Protein AF-A0A9D7N7Y1-F1 (afdb_monomer_lite)

Structure (mmCIF, N/CA/C/O backbone):
data_AF-A0A9D7N7Y1-F1
#
_entry.id   AF-A0A9D7N7Y1-F1
#
loop_
_atom_site.group_PDB
_atom_site.id
_atom_site.type_symbol
_atom_site.label_atom_id
_atom_site.label_alt_id
_atom_site.label_comp_id
_atom_site.label_asym_id
_atom_site.label_entity_id
_atom_site.label_seq_id
_atom_site.pdbx_PDB_ins_code
_atom_site.Cartn_x
_atom_site.Cartn_y
_atom_site.Cartn_z
_atom_site.occupancy
_atom_site.B_iso_or_equiv
_atom_site.auth_seq_id
_atom_site.auth_comp_id
_atom_site.auth_asym_id
_atom_site.auth_atom_id
_atom_site.pdbx_PDB_model_num
ATOM 1 N N . MET A 1 1 ? 57.342 29.552 -38.808 1.00 38.81 1 MET A N 1
ATOM 2 C CA . MET A 1 1 ? 56.590 30.767 -38.432 1.00 38.81 1 MET A CA 1
ATOM 3 C C . MET A 1 1 ? 55.327 30.302 -37.739 1.00 38.81 1 MET A C 1
ATOM 5 O O . MET A 1 1 ? 54.529 29.614 -38.354 1.00 38.81 1 MET A O 1
ATOM 9 N N . THR A 1 2 ? 55.265 30.544 -36.435 1.00 41.78 2 THR A N 1
ATOM 10 C CA . THR A 1 2 ? 54.293 29.976 -35.498 1.00 41.78 2 THR A CA 1
ATOM 11 C C . THR A 1 2 ? 53.025 30.815 -35.479 1.00 41.78 2 THR A C 1
ATOM 13 O O . THR A 1 2 ? 53.094 32.031 -35.316 1.00 41.78 2 THR A O 1
ATOM 16 N N . THR A 1 3 ? 51.873 30.170 -35.595 1.00 47.72 3 THR A N 1
ATOM 17 C CA . THR A 1 3 ? 50.590 30.744 -35.190 1.00 47.72 3 THR A CA 1
ATOM 18 C C . THR A 1 3 ? 49.773 29.612 -34.598 1.00 47.72 3 THR A C 1
ATOM 20 O O . THR A 1 3 ? 49.546 28.612 -35.268 1.00 47.72 3 THR A O 1
ATOM 23 N N . ASP A 1 4 ? 49.411 29.725 -33.328 1.00 40.72 4 ASP A N 1
ATOM 24 C CA . ASP A 1 4 ? 48.008 29.861 -32.932 1.00 40.72 4 ASP A CA 1
ATOM 25 C C . ASP A 1 4 ? 47.876 29.678 -31.416 1.00 40.72 4 ASP A C 1
ATOM 27 O O . ASP A 1 4 ? 48.417 28.753 -30.809 1.00 40.72 4 ASP A O 1
ATOM 31 N N . HIS A 1 5 ? 47.179 30.628 -30.814 1.00 54.94 5 HIS A N 1
ATOM 32 C CA . HIS A 1 5 ? 46.977 30.786 -29.386 1.00 54.94 5 HIS A CA 1
ATOM 33 C C . HIS A 1 5 ? 45.757 29.940 -28.992 1.00 54.94 5 HIS A C 1
ATOM 35 O O . HIS A 1 5 ? 44.628 30.347 -29.257 1.00 54.94 5 HIS A O 1
ATOM 41 N N . ARG A 1 6 ? 45.942 28.780 -28.346 1.00 54.28 6 ARG A N 1
ATOM 42 C CA . ARG A 1 6 ? 44.821 28.034 -27.739 1.00 54.28 6 ARG A CA 1
ATOM 43 C C . ARG A 1 6 ? 44.838 28.166 -26.215 1.00 54.28 6 ARG A C 1
ATOM 45 O O . ARG A 1 6 ? 45.870 27.884 -25.607 1.00 54.28 6 ARG A O 1
ATOM 52 N N . PRO A 1 7 ? 43.734 28.627 -25.597 1.00 54.91 7 PRO A N 1
ATOM 53 C CA . PRO A 1 7 ? 43.652 28.812 -24.151 1.00 54.91 7 PRO A CA 1
ATOM 54 C C . PRO A 1 7 ? 43.686 27.462 -23.409 1.00 54.91 7 PRO A C 1
ATOM 56 O O . PRO A 1 7 ? 43.343 26.435 -24.002 1.00 54.91 7 PRO A O 1
ATOM 59 N N . PRO A 1 8 ? 44.088 27.435 -22.121 1.00 48.56 8 PRO A N 1
ATOM 60 C CA . PRO A 1 8 ? 44.131 26.204 -21.341 1.00 48.56 8 PRO A CA 1
ATOM 61 C C . PRO A 1 8 ? 42.711 25.663 -21.153 1.00 48.56 8 PRO A C 1
ATOM 63 O O . PRO A 1 8 ? 41.788 26.425 -20.865 1.00 48.56 8 PRO A O 1
ATOM 66 N N . GLY A 1 9 ? 42.552 24.349 -21.329 1.00 47.72 9 GLY A N 1
ATOM 67 C CA . GLY A 1 9 ? 41.291 23.620 -21.194 1.00 47.72 9 GLY A CA 1
ATOM 68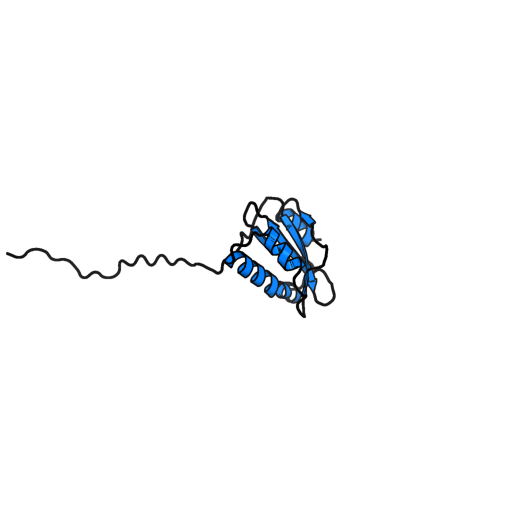 C C . GLY A 1 9 ? 40.788 23.577 -19.754 1.00 47.72 9 GLY A C 1
ATOM 69 O O . GLY A 1 9 ? 40.861 22.543 -19.096 1.00 47.72 9 GLY A O 1
ATOM 70 N N . TYR A 1 10 ? 40.279 24.701 -19.258 1.00 54.84 10 TYR A N 1
ATOM 71 C CA . TYR A 1 10 ? 39.522 24.726 -18.018 1.00 54.84 10 TYR A CA 1
ATOM 72 C C . TYR A 1 10 ? 38.113 24.182 -18.284 1.00 54.84 10 TYR A C 1
ATOM 74 O O . TYR A 1 10 ? 37.280 24.858 -18.878 1.00 54.84 10 TYR A O 1
ATOM 82 N N . LEU A 1 11 ? 37.874 22.968 -17.785 1.00 50.75 11 LEU A N 1
ATOM 83 C CA . LEU A 1 11 ? 36.577 22.497 -17.302 1.00 50.75 11 LEU A CA 1
ATOM 84 C C . LEU A 1 11 ? 35.454 22.412 -18.355 1.00 50.75 11 LEU A C 1
ATOM 86 O O . LEU A 1 11 ? 34.521 23.210 -18.371 1.00 50.75 11 LEU A O 1
ATOM 90 N N . THR A 1 12 ? 35.496 21.382 -19.198 1.00 48.00 12 THR A N 1
ATOM 91 C CA . THR A 1 12 ? 34.296 20.907 -19.912 1.00 48.00 12 THR A CA 1
ATOM 92 C C . THR A 1 12 ? 34.045 19.435 -19.602 1.00 48.00 12 THR A C 1
ATOM 94 O O . THR A 1 12 ? 33.744 18.641 -20.484 1.00 48.00 12 THR A O 1
ATOM 97 N N . GLU A 1 13 ? 34.154 19.058 -18.329 1.00 43.97 13 GLU A N 1
ATOM 98 C CA . GLU A 1 13 ? 33.317 17.968 -17.845 1.00 43.97 13 GLU A CA 1
ATOM 99 C C . GLU A 1 13 ? 31.944 18.575 -17.572 1.00 43.97 13 GLU A C 1
ATOM 101 O O . GLU A 1 13 ? 31.714 19.218 -16.545 1.00 43.97 13 GLU A O 1
ATOM 106 N N . ASP A 1 14 ? 31.039 18.387 -18.533 1.00 50.62 14 ASP A N 1
ATOM 107 C CA . ASP A 1 14 ? 29.605 18.335 -18.273 1.00 50.62 14 ASP A CA 1
ATOM 108 C C . ASP A 1 14 ? 29.405 17.223 -17.233 1.00 50.62 14 ASP A C 1
ATOM 110 O O . ASP A 1 14 ? 29.200 16.054 -17.558 1.00 50.62 14 ASP A O 1
ATOM 114 N N . LEU A 1 15 ? 29.589 17.564 -15.955 1.00 51.19 15 LEU A N 1
ATOM 115 C CA . LEU A 1 15 ? 29.157 16.763 -14.823 1.00 51.19 15 LEU A CA 1
ATOM 116 C C . LEU A 1 15 ? 27.633 16.748 -14.898 1.00 51.19 15 LEU A C 1
ATOM 118 O O . LEU A 1 15 ? 26.946 17.471 -14.174 1.00 51.19 15 LEU A O 1
ATOM 122 N N . GLN A 1 16 ? 27.103 15.920 -15.799 1.00 55.38 16 GLN A N 1
ATOM 123 C CA . GLN A 1 16 ? 25.750 15.413 -15.713 1.00 55.38 16 GLN A CA 1
ATOM 124 C C . GLN A 1 16 ? 25.705 14.673 -14.395 1.00 55.38 16 GLN A C 1
ATOM 126 O O . GLN A 1 16 ? 26.071 13.503 -14.287 1.00 55.38 16 GLN A O 1
ATOM 131 N N . LEU A 1 17 ? 25.328 15.407 -13.359 1.00 46.38 17 LEU A N 1
ATOM 132 C CA . LEU A 1 17 ? 25.000 14.874 -12.065 1.00 46.38 17 LEU A CA 1
ATOM 133 C C . LEU A 1 17 ? 23.800 13.953 -12.300 1.00 46.38 17 LEU A C 1
ATOM 135 O O . LEU A 1 17 ? 22.648 14.361 -12.155 1.00 46.38 17 LEU A O 1
ATOM 139 N N . GLN A 1 18 ? 24.052 12.708 -12.712 1.00 52.22 18 GLN A N 1
ATOM 140 C CA . GLN A 1 18 ? 23.085 11.641 -12.572 1.00 52.22 18 GLN A CA 1
ATOM 141 C C . GLN A 1 18 ? 22.910 11.490 -11.068 1.00 52.22 18 GLN A C 1
ATOM 143 O O . GLN A 1 18 ? 23.628 10.740 -10.408 1.00 52.22 18 GLN A O 1
ATOM 148 N N . ILE A 1 19 ? 21.956 12.239 -10.513 1.00 45.41 19 ILE A N 1
ATOM 149 C CA . ILE A 1 19 ? 21.335 11.926 -9.236 1.00 45.41 19 ILE A CA 1
ATOM 150 C C . ILE A 1 19 ? 20.627 10.585 -9.472 1.00 45.41 19 ILE A C 1
ATOM 152 O O . ILE A 1 19 ? 19.410 10.522 -9.637 1.00 45.41 19 ILE A O 1
ATOM 156 N N . SER A 1 20 ? 21.378 9.489 -9.545 1.00 57.94 20 SER A N 1
ATOM 157 C CA . SER A 1 20 ? 20.807 8.163 -9.379 1.00 57.94 20 SER A CA 1
ATOM 158 C C . SER A 1 20 ? 20.525 8.045 -7.892 1.00 57.94 20 SER A C 1
ATOM 160 O O . SER A 1 20 ? 21.303 7.490 -7.120 1.00 57.94 20 SER A O 1
ATOM 162 N N . GLY A 1 21 ? 19.424 8.670 -7.468 1.00 60.69 21 GLY A N 1
ATOM 163 C CA . GLY A 1 21 ? 18.814 8.350 -6.191 1.00 60.69 21 GLY A CA 1
ATOM 164 C C . GLY A 1 21 ? 18.582 6.836 -6.119 1.00 60.69 21 GLY A C 1
ATOM 165 O O . GLY A 1 21 ? 18.534 6.168 -7.155 1.00 60.69 21 GLY A O 1
ATOM 166 N N . PRO A 1 22 ? 18.453 6.266 -4.912 1.00 69.38 22 PRO A N 1
ATOM 167 C CA . PRO A 1 22 ? 18.243 4.831 -4.767 1.00 69.38 22 PRO A CA 1
ATOM 168 C C . PRO A 1 22 ? 17.069 4.386 -5.644 1.00 69.38 22 PRO A C 1
ATOM 170 O O . PRO A 1 22 ? 16.063 5.099 -5.712 1.00 69.38 22 PRO A O 1
ATOM 173 N N . ALA A 1 23 ? 17.217 3.237 -6.307 1.00 83.69 23 ALA A N 1
ATOM 174 C CA . ALA A 1 23 ? 16.230 2.718 -7.243 1.00 83.69 23 ALA A CA 1
ATOM 175 C C . ALA A 1 23 ? 14.842 2.661 -6.581 1.00 83.69 23 ALA A C 1
ATOM 177 O O . ALA A 1 23 ? 14.683 2.151 -5.468 1.00 83.69 23 ALA A O 1
ATOM 178 N N . ARG A 1 24 ? 13.842 3.250 -7.239 1.00 90.56 24 ARG A N 1
ATOM 179 C CA . ARG A 1 24 ? 12.463 3.341 -6.748 1.00 90.56 24 ARG A CA 1
ATOM 180 C C . ARG A 1 24 ? 11.508 2.989 -7.873 1.00 90.56 24 ARG A C 1
ATOM 182 O O . ARG A 1 24 ? 11.733 3.383 -9.013 1.00 90.56 24 ARG A O 1
ATOM 189 N N . TYR A 1 25 ? 10.464 2.256 -7.516 1.00 93.94 25 TYR A N 1
ATOM 190 C CA . TYR A 1 25 ? 9.279 2.123 -8.348 1.00 93.94 25 TYR A CA 1
ATOM 191 C C . TYR A 1 25 ? 8.583 3.480 -8.499 1.00 93.94 25 TYR A C 1
ATOM 193 O O . TYR A 1 25 ? 8.769 4.386 -7.671 1.00 93.94 25 TYR A O 1
ATOM 201 N N . THR A 1 26 ? 7.754 3.607 -9.528 1.00 95.00 26 THR A N 1
ATOM 202 C CA . THR A 1 26 ? 6.849 4.746 -9.689 1.00 95.00 26 THR A CA 1
ATOM 203 C C . THR A 1 26 ? 5.931 4.847 -8.463 1.00 95.00 26 THR A C 1
ATOM 205 O O . THR A 1 26 ? 5.430 3.850 -7.946 1.00 95.00 26 THR A O 1
ATOM 208 N N . SER A 1 27 ? 5.709 6.059 -7.955 1.00 90.56 27 SER A N 1
ATOM 209 C CA . SER A 1 27 ? 4.899 6.296 -6.746 1.00 90.56 27 SER A CA 1
ATOM 210 C C . SER A 1 27 ? 3.429 6.626 -7.034 1.00 90.56 27 SER A C 1
ATOM 212 O O . SER A 1 27 ? 2.678 6.970 -6.116 1.00 90.56 27 SER A O 1
ATOM 214 N N . SER A 1 28 ? 3.030 6.575 -8.305 1.00 90.31 28 SER A N 1
ATOM 215 C CA . SER A 1 28 ? 1.700 6.936 -8.784 1.00 90.31 28 SER A CA 1
ATOM 216 C C . SER A 1 28 ? 1.286 6.038 -9.939 1.00 90.31 28 SER A C 1
ATOM 218 O O . SER A 1 28 ? 2.110 5.687 -10.776 1.00 90.31 28 SER A O 1
ATOM 220 N N . THR A 1 29 ? 0.004 5.701 -9.986 1.00 94.69 29 THR A N 1
ATOM 221 C CA . THR A 1 29 ? -0.635 5.015 -11.108 1.00 94.69 29 THR A CA 1
ATOM 222 C C . THR A 1 29 ? -2.146 5.221 -11.016 1.00 94.69 29 THR A C 1
ATOM 224 O O . THR A 1 29 ? -2.717 5.216 -9.921 1.00 94.69 29 THR A O 1
ATOM 227 N N . ASP A 1 30 ? -2.788 5.402 -12.164 1.00 94.56 30 ASP A N 1
ATOM 228 C CA . ASP A 1 30 ? -4.249 5.420 -12.294 1.00 94.56 30 ASP A CA 1
ATOM 229 C C . ASP A 1 30 ? -4.809 4.038 -12.675 1.00 94.56 30 ASP A C 1
ATOM 231 O O . ASP A 1 30 ? -6.024 3.853 -12.748 1.00 94.56 30 ASP A O 1
ATOM 235 N N . LYS A 1 31 ? -3.930 3.054 -12.898 1.00 95.50 31 LYS A N 1
ATOM 236 C CA . LYS A 1 31 ? -4.282 1.677 -13.250 1.00 95.50 31 LYS A CA 1
ATOM 237 C C . LYS A 1 31 ? -4.574 0.849 -11.993 1.00 95.50 31 LYS A C 1
ATOM 239 O O . LYS A 1 31 ? -4.164 1.236 -10.894 1.00 95.50 31 LYS A O 1
ATOM 244 N N . PRO A 1 32 ? -5.255 -0.304 -12.132 1.00 97.50 32 PRO A N 1
ATOM 245 C CA . PRO A 1 32 ? -5.528 -1.189 -11.007 1.00 97.50 32 PRO A CA 1
ATOM 246 C C . PRO A 1 32 ? -4.259 -1.587 -10.255 1.00 97.50 32 PRO A C 1
ATOM 248 O O . PRO A 1 32 ? -3.266 -1.967 -10.871 1.00 97.50 32 PRO A O 1
ATOM 251 N N . VAL A 1 33 ? -4.299 -1.522 -8.925 1.00 97.62 33 VAL A N 1
ATOM 252 C CA . VAL A 1 33 ? -3.171 -1.894 -8.060 1.00 97.62 33 VAL A CA 1
ATOM 253 C C . VAL A 1 33 ? -3.509 -3.145 -7.265 1.00 97.62 33 VAL A C 1
ATOM 255 O O . VAL A 1 33 ? -4.593 -3.264 -6.689 1.00 97.62 33 VAL A O 1
ATOM 258 N N . GLU A 1 34 ? -2.568 -4.073 -7.192 1.00 97.81 34 GLU A N 1
ATOM 259 C CA . GLU A 1 34 ? -2.585 -5.127 -6.186 1.00 97.81 34 GLU A CA 1
ATOM 260 C C . GLU A 1 34 ? -2.093 -4.552 -4.864 1.00 97.81 34 GLU A C 1
ATOM 262 O O . GLU A 1 34 ? -1.234 -3.671 -4.847 1.00 97.81 34 GLU A O 1
ATOM 267 N N . HIS A 1 35 ? -2.646 -5.016 -3.751 1.00 97.25 35 HIS A N 1
ATOM 268 C CA . HIS A 1 35 ? -2.244 -4.563 -2.431 1.00 97.25 35 HIS A CA 1
ATOM 269 C C . HIS A 1 35 ? -2.351 -5.666 -1.386 1.00 97.25 35 HIS A C 1
ATOM 271 O O . HIS A 1 35 ? -3.170 -6.576 -1.502 1.00 97.25 35 HIS A O 1
ATOM 277 N N . ILE A 1 36 ? -1.515 -5.548 -0.360 1.00 96.88 36 ILE A N 1
ATOM 278 C CA . ILE A 1 36 ? -1.452 -6.415 0.819 1.00 96.88 36 ILE A CA 1
ATOM 279 C C . ILE A 1 36 ? -1.502 -5.548 2.076 1.00 96.88 36 ILE A C 1
ATOM 281 O O . ILE A 1 36 ? -1.066 -4.391 2.066 1.00 96.88 36 ILE A O 1
ATOM 285 N N . MET A 1 37 ? -2.033 -6.086 3.168 1.00 96.69 37 MET A N 1
ATOM 286 C CA . MET A 1 37 ? -2.152 -5.363 4.434 1.00 96.69 37 MET A CA 1
ATOM 287 C C . MET A 1 37 ? -0.864 -5.461 5.251 1.00 96.69 37 MET A C 1
ATOM 289 O O . MET A 1 37 ? -0.291 -6.540 5.407 1.00 96.69 37 MET A O 1
ATOM 293 N N . LEU A 1 38 ? -0.455 -4.339 5.842 1.00 95.81 38 LEU A N 1
ATOM 294 C CA . LEU A 1 38 ? 0.602 -4.283 6.846 1.00 95.81 38 LEU A CA 1
ATOM 295 C C . LEU A 1 38 ? -0.012 -4.035 8.222 1.00 95.81 38 LEU A C 1
ATOM 297 O O . LEU A 1 38 ? -0.805 -3.105 8.396 1.00 95.81 38 LEU A O 1
ATOM 301 N N . ALA A 1 39 ? 0.386 -4.834 9.205 1.00 95.56 39 ALA A N 1
ATOM 302 C CA . ALA A 1 39 ? -0.045 -4.716 10.589 1.00 95.56 39 ALA A CA 1
ATOM 303 C C . ALA A 1 39 ? 1.128 -4.415 11.532 1.00 95.56 39 ALA A C 1
ATOM 305 O O . ALA A 1 39 ? 2.265 -4.811 11.263 1.00 95.56 39 ALA A O 1
ATOM 306 N N . ASP A 1 40 ? 0.855 -3.736 12.648 1.00 94.44 40 ASP A N 1
ATOM 307 C CA . ASP A 1 40 ? 1.815 -3.630 13.754 1.00 94.44 40 ASP A CA 1
ATOM 308 C C . ASP A 1 40 ? 1.894 -4.934 14.574 1.00 94.44 40 ASP A C 1
ATOM 310 O O . ASP A 1 40 ? 1.144 -5.885 14.334 1.00 94.44 40 ASP A O 1
ATOM 314 N N . GLY A 1 41 ? 2.816 -4.994 15.540 1.00 89.25 41 GLY A N 1
ATOM 315 C CA . GLY A 1 41 ? 3.047 -6.173 16.386 1.00 89.25 41 GLY A CA 1
ATOM 316 C C . GLY A 1 41 ? 1.827 -6.657 17.186 1.00 89.25 41 GLY A C 1
ATOM 317 O O . GLY A 1 41 ? 1.768 -7.829 17.547 1.00 89.25 41 GLY A O 1
ATOM 318 N N . SER A 1 42 ? 0.825 -5.804 17.408 1.00 89.94 42 SER A N 1
ATOM 319 C CA . SER A 1 42 ? -0.452 -6.159 18.050 1.00 89.94 42 SER A CA 1
ATOM 320 C C . SER A 1 42 ? -1.477 -6.733 17.063 1.00 89.94 42 SER A C 1
ATOM 322 O O . SER A 1 42 ? -2.548 -7.174 17.471 1.00 89.94 42 SER A O 1
ATOM 324 N N . GLY A 1 43 ? -1.179 -6.717 15.761 1.00 90.25 43 GLY A N 1
ATOM 325 C CA . GLY A 1 43 ? -2.063 -7.196 14.698 1.00 90.25 43 GLY A CA 1
ATOM 326 C C . GLY A 1 43 ? -3.015 -6.144 14.122 1.00 90.25 43 GLY A C 1
ATOM 327 O O . GLY A 1 43 ? -3.807 -6.477 13.243 1.00 90.25 43 GLY A O 1
ATOM 328 N N . THR A 1 44 ? -2.935 -4.884 14.555 1.00 94.19 44 THR A N 1
ATOM 329 C CA . THR A 1 44 ? -3.747 -3.800 13.980 1.00 94.19 44 THR A CA 1
ATOM 330 C C . THR A 1 44 ? -3.223 -3.430 12.598 1.00 94.19 44 THR A C 1
ATOM 332 O O . THR A 1 44 ? -2.036 -3.150 12.446 1.00 94.19 44 THR A O 1
ATOM 335 N N . VAL A 1 45 ? -4.099 -3.388 11.589 1.00 95.50 45 VAL A N 1
ATOM 336 C CA . VAL A 1 45 ? -3.734 -2.948 10.232 1.00 95.50 45 VAL A CA 1
ATOM 337 C C . VAL A 1 45 ? -3.435 -1.451 10.235 1.00 95.50 45 VAL A C 1
ATOM 339 O O . VAL A 1 45 ? -4.305 -0.635 10.547 1.00 95.50 45 VAL A O 1
ATOM 342 N N . ILE A 1 46 ? -2.214 -1.103 9.841 1.00 96.19 46 ILE A N 1
ATOM 343 C CA . ILE A 1 46 ? -1.674 0.262 9.822 1.00 96.19 46 ILE A CA 1
ATOM 344 C C . ILE A 1 46 ? -1.620 0.860 8.407 1.00 96.19 46 ILE A C 1
ATOM 346 O O . ILE A 1 46 ? -1.380 2.057 8.249 1.00 96.19 46 ILE A O 1
ATOM 350 N N . GLY A 1 47 ? -1.866 0.055 7.371 1.00 96.88 47 GLY A N 1
ATOM 351 C CA . GLY A 1 47 ? -1.877 0.488 5.972 1.00 96.88 47 GLY A CA 1
ATOM 352 C C . GLY A 1 47 ? -1.655 -0.655 4.998 1.00 96.88 47 GLY A C 1
ATOM 353 O O . GLY A 1 47 ? -1.787 -1.828 5.355 1.00 96.88 47 GLY A O 1
ATOM 354 N N . TYR A 1 48 ? -1.320 -0.288 3.767 1.00 97.50 48 TYR A N 1
ATOM 355 C CA . TYR A 1 48 ? -1.251 -1.196 2.633 1.00 97.50 48 TYR A CA 1
ATOM 356 C C . TYR A 1 48 ? 0.037 -0.996 1.843 1.00 97.50 48 TYR A C 1
ATOM 358 O O . TYR A 1 48 ? 0.430 0.137 1.557 1.00 97.50 48 TYR A O 1
ATOM 366 N N . LEU A 1 49 ? 0.672 -2.096 1.453 1.00 97.06 49 LEU A N 1
ATOM 367 C CA . LEU A 1 49 ? 1.708 -2.093 0.422 1.00 97.06 49 LEU A CA 1
ATOM 368 C C . LEU A 1 49 ? 1.038 -2.407 -0.909 1.00 97.06 49 LEU A C 1
ATOM 370 O O . LEU A 1 49 ? 0.161 -3.265 -0.945 1.00 97.06 49 LEU A O 1
ATOM 374 N N . TYR A 1 50 ? 1.415 -1.707 -1.974 1.00 98.06 50 TYR A N 1
ATOM 375 C CA . TYR A 1 50 ? 0.779 -1.845 -3.282 1.00 98.06 50 TYR A CA 1
ATOM 376 C C . TYR A 1 50 ? 1.786 -2.049 -4.405 1.00 98.06 50 TYR A C 1
ATOM 378 O O . TYR A 1 50 ? 2.948 -1.659 -4.272 1.00 98.06 50 TYR A O 1
ATOM 386 N N . ALA A 1 51 ? 1.304 -2.606 -5.514 1.00 97.69 51 ALA A N 1
ATOM 387 C CA . ALA A 1 51 ? 2.043 -2.820 -6.745 1.00 97.69 51 ALA A CA 1
ATOM 388 C C . ALA A 1 51 ? 1.147 -2.717 -7.987 1.00 97.69 51 ALA A C 1
ATOM 390 O O . ALA A 1 51 ? -0.037 -3.050 -7.957 1.00 97.69 51 ALA A O 1
ATOM 391 N N . ASN A 1 52 ? 1.740 -2.293 -9.095 1.00 97.88 52 ASN A N 1
ATOM 392 C CA . ASN A 1 52 ? 1.194 -2.353 -10.440 1.00 97.88 52 ASN A CA 1
ATOM 393 C C . ASN A 1 52 ? 2.358 -2.525 -11.423 1.00 97.88 52 ASN A C 1
ATOM 395 O O . ASN A 1 52 ? 3.247 -1.680 -11.489 1.00 97.88 52 ASN A O 1
ATOM 399 N N . ASP A 1 53 ? 2.345 -3.611 -12.190 1.00 96.81 53 ASP A N 1
ATOM 400 C CA . ASP A 1 53 ? 3.430 -3.920 -13.127 1.00 96.81 53 ASP A CA 1
ATOM 401 C C . ASP A 1 53 ? 3.421 -3.045 -14.387 1.00 96.81 53 ASP A C 1
ATOM 403 O O . ASP A 1 53 ? 4.464 -2.866 -15.010 1.00 96.81 53 ASP A O 1
ATOM 407 N N . ASP A 1 54 ? 2.262 -2.508 -14.768 1.00 94.75 54 ASP A N 1
ATOM 408 C CA . ASP A 1 54 ? 2.067 -1.803 -16.040 1.00 94.75 54 ASP A CA 1
ATOM 409 C C . ASP A 1 54 ? 2.729 -0.411 -16.045 1.00 94.75 54 ASP A C 1
ATOM 411 O O . ASP A 1 54 ? 3.286 0.011 -17.055 1.00 94.75 54 ASP A O 1
ATOM 415 N N . ASP A 1 55 ? 2.722 0.274 -14.898 1.00 95.88 55 ASP A N 1
ATOM 416 C CA . ASP A 1 55 ? 3.418 1.549 -14.658 1.00 95.88 55 ASP A CA 1
ATOM 417 C C . ASP A 1 55 ? 4.698 1.389 -13.820 1.00 95.88 55 ASP A C 1
ATOM 419 O O . ASP A 1 55 ? 5.289 2.386 -13.386 1.00 95.88 55 ASP A O 1
ATOM 423 N N . ASP A 1 56 ? 5.118 0.146 -13.556 1.00 96.06 56 ASP A N 1
ATOM 424 C CA . ASP A 1 56 ? 6.225 -0.165 -12.645 1.00 96.06 56 ASP A CA 1
ATOM 425 C C . ASP A 1 56 ? 6.053 0.551 -11.286 1.00 96.06 56 ASP A C 1
ATOM 427 O O . ASP A 1 56 ? 6.984 1.130 -10.724 1.00 96.06 56 ASP A O 1
ATOM 431 N N . ALA A 1 57 ? 4.822 0.580 -10.772 1.00 96.75 57 ALA A N 1
ATOM 432 C CA . ALA A 1 57 ? 4.464 1.338 -9.584 1.00 96.75 57 ALA A CA 1
ATOM 433 C C . ALA A 1 57 ? 4.401 0.440 -8.353 1.00 96.75 57 ALA A C 1
ATOM 435 O O . ALA A 1 57 ? 3.781 -0.616 -8.381 1.00 96.75 57 ALA A O 1
ATOM 436 N N . ALA A 1 58 ? 5.004 0.867 -7.248 1.00 97.12 58 ALA A N 1
ATOM 437 C CA . ALA A 1 58 ? 4.891 0.172 -5.974 1.00 97.12 58 ALA A CA 1
ATOM 438 C C . ALA A 1 58 ? 5.178 1.116 -4.814 1.00 97.12 58 ALA A C 1
ATOM 440 O O . ALA A 1 58 ? 5.984 2.048 -4.918 1.00 97.12 58 ALA A O 1
ATOM 441 N N . GLY A 1 59 ? 4.567 0.848 -3.668 1.00 96.38 59 GLY A N 1
ATOM 442 C CA . GLY A 1 59 ? 4.819 1.656 -2.489 1.00 96.38 59 GLY A CA 1
ATOM 443 C C . GLY A 1 59 ? 3.920 1.327 -1.316 1.00 96.38 59 GLY A C 1
ATOM 444 O O . GLY A 1 59 ? 3.419 0.219 -1.171 1.00 96.38 59 GLY A O 1
ATOM 445 N N . TRP A 1 60 ? 3.743 2.330 -0.465 1.00 96.00 60 TRP A N 1
ATOM 446 C CA . TRP A 1 60 ? 3.025 2.245 0.797 1.00 96.00 60 TRP A CA 1
ATOM 447 C C . TRP A 1 60 ? 1.926 3.306 0.859 1.00 96.00 60 TRP A C 1
ATOM 449 O O . TRP A 1 60 ? 2.147 4.455 0.469 1.00 96.00 60 TRP A O 1
ATOM 459 N N . VAL A 1 61 ? 0.765 2.927 1.389 1.00 97.50 61 VAL A N 1
ATOM 460 C CA . VAL A 1 61 ? -0.351 3.821 1.709 1.00 97.50 61 VAL A CA 1
ATOM 461 C C . VAL A 1 61 ? -0.736 3.610 3.180 1.00 97.50 61 VAL A C 1
ATOM 463 O O . VAL A 1 61 ? -1.277 2.554 3.514 1.00 97.50 61 VAL A O 1
ATOM 466 N N . PRO A 1 62 ? -0.479 4.581 4.076 1.00 96.88 62 PRO A N 1
ATOM 467 C CA . PRO A 1 62 ? -0.878 4.472 5.476 1.00 96.88 62 PRO A CA 1
ATOM 468 C C . PRO A 1 62 ? -2.393 4.611 5.637 1.00 96.88 62 PRO A C 1
ATOM 470 O O . PRO A 1 62 ? -3.023 5.387 4.916 1.00 96.88 62 PRO A O 1
ATOM 473 N N . ARG A 1 63 ? -2.974 3.914 6.623 1.00 96.62 63 ARG A N 1
ATOM 474 C CA . ARG A 1 63 ? -4.356 4.189 7.049 1.00 96.62 63 ARG A CA 1
ATOM 475 C C . ARG A 1 63 ? -4.450 5.540 7.747 1.00 96.62 63 ARG A C 1
ATOM 477 O O . ARG A 1 63 ? -3.538 5.929 8.473 1.00 96.62 63 ARG A O 1
ATOM 484 N N . ALA A 1 64 ? -5.589 6.212 7.608 1.00 94.50 64 ALA A N 1
ATOM 485 C CA . ALA A 1 64 ? -5.863 7.477 8.290 1.00 94.50 64 ALA A CA 1
ATOM 486 C C . ALA A 1 64 ? -5.836 7.339 9.822 1.00 94.50 64 ALA A C 1
ATOM 488 O O . ALA A 1 64 ? -5.468 8.274 10.526 1.00 94.50 64 ALA A O 1
ATOM 489 N N . THR A 1 65 ? -6.175 6.155 10.340 1.00 93.81 65 THR A N 1
ATOM 490 C CA . THR A 1 65 ? -6.126 5.832 11.772 1.00 93.81 65 THR A CA 1
ATOM 491 C C . THR A 1 65 ? -4.718 5.513 12.282 1.00 93.81 65 THR A C 1
ATOM 493 O O . THR A 1 65 ? -4.535 5.369 13.489 1.00 93.81 65 THR A O 1
ATOM 496 N N . ALA A 1 66 ? -3.721 5.359 11.401 1.00 94.25 66 ALA A N 1
ATOM 497 C CA . ALA A 1 66 ? -2.366 4.995 11.796 1.00 94.25 66 ALA A CA 1
ATOM 498 C C . ALA A 1 66 ? -1.610 6.208 12.353 1.00 94.25 66 ALA A C 1
ATOM 500 O O . ALA A 1 66 ? -1.394 7.212 11.667 1.00 94.25 66 ALA A O 1
ATOM 501 N N . THR A 1 67 ? -1.148 6.086 13.594 1.00 95.44 67 THR A N 1
ATOM 502 C CA . THR A 1 67 ? -0.317 7.102 14.252 1.00 95.44 67 THR A CA 1
ATOM 503 C C . THR A 1 67 ? 1.035 7.275 13.541 1.00 95.44 67 THR A C 1
ATOM 505 O O . THR A 1 67 ? 1.505 6.346 12.880 1.00 95.44 67 THR A O 1
ATOM 508 N N . PRO A 1 68 ? 1.740 8.409 13.715 1.00 94.50 68 PRO A N 1
ATOM 509 C CA . PRO A 1 68 ? 3.074 8.597 13.135 1.00 94.50 68 PRO A CA 1
ATOM 510 C C . PRO A 1 68 ? 4.070 7.491 13.519 1.00 94.50 68 PRO A C 1
ATOM 512 O O . PRO A 1 68 ? 4.867 7.049 12.696 1.00 94.50 68 PRO A O 1
ATOM 515 N N . ALA A 1 69 ? 3.986 6.989 14.756 1.00 94.19 69 ALA A N 1
ATOM 516 C CA . ALA A 1 69 ? 4.802 5.869 15.216 1.00 94.19 69 ALA A CA 1
ATOM 517 C C . ALA A 1 69 ? 4.495 4.576 14.444 1.00 94.19 69 ALA A C 1
ATOM 519 O O . ALA A 1 69 ? 5.420 3.873 14.046 1.00 94.19 69 ALA A O 1
ATOM 520 N N . GLN A 1 70 ? 3.217 4.295 14.174 1.00 93.50 70 GLN A N 1
ATOM 521 C CA . GLN A 1 70 ? 2.801 3.153 13.358 1.00 93.50 70 GLN A CA 1
ATOM 522 C C . GLN A 1 70 ? 3.224 3.303 11.895 1.00 93.50 70 GLN A C 1
ATOM 524 O O . GLN A 1 70 ? 3.678 2.338 11.292 1.00 93.50 70 GLN A O 1
ATOM 529 N N . GLN A 1 71 ? 3.150 4.506 11.325 1.00 93.44 71 GLN A N 1
ATOM 530 C CA . GLN A 1 71 ? 3.605 4.745 9.951 1.00 93.44 71 GLN A CA 1
ATOM 531 C C . GLN A 1 71 ? 5.108 4.472 9.787 1.00 93.44 71 GLN A C 1
ATOM 533 O O . GLN A 1 71 ? 5.523 3.908 8.775 1.00 93.44 71 GLN A O 1
ATOM 538 N N . ASN A 1 72 ? 5.924 4.774 10.804 1.00 93.56 72 ASN A N 1
ATOM 539 C CA . ASN A 1 72 ? 7.357 4.464 10.789 1.00 93.56 72 ASN A CA 1
ATOM 540 C C . ASN A 1 72 ? 7.648 2.955 10.715 1.00 93.56 72 ASN A C 1
ATOM 542 O O . ASN A 1 72 ? 8.714 2.567 10.230 1.00 93.56 72 ASN A O 1
ATOM 546 N N . LEU A 1 73 ? 6.704 2.099 11.117 1.00 94.38 73 LEU A N 1
ATOM 547 C CA . LEU A 1 73 ? 6.837 0.643 11.022 1.00 94.38 73 LEU A CA 1
ATOM 548 C C . LEU A 1 73 ? 6.811 0.124 9.577 1.00 94.38 73 LEU A C 1
ATOM 550 O O . LEU A 1 73 ? 7.178 -1.028 9.346 1.00 94.38 73 LEU A O 1
ATOM 554 N N . ALA A 1 74 ? 6.412 0.956 8.608 1.00 92.88 74 ALA A N 1
ATOM 555 C CA . ALA A 1 74 ? 6.477 0.646 7.180 1.00 92.88 74 ALA A CA 1
ATOM 556 C C . ALA A 1 74 ? 7.893 0.807 6.591 1.00 92.88 74 ALA A C 1
ATOM 558 O O . ALA A 1 74 ? 8.167 0.299 5.506 1.00 92.88 74 ALA A O 1
ATOM 559 N N . THR A 1 75 ? 8.809 1.482 7.297 1.00 93.25 75 THR A N 1
ATOM 560 C CA . THR A 1 75 ? 10.177 1.765 6.822 1.00 93.25 75 THR A CA 1
ATOM 561 C C . THR A 1 75 ? 10.926 0.537 6.288 1.00 93.25 75 THR A C 1
ATOM 563 O O . THR A 1 75 ? 11.404 0.619 5.153 1.00 93.25 75 THR A O 1
ATOM 566 N N . PRO A 1 76 ? 11.041 -0.592 7.022 1.00 92.50 76 PRO A N 1
ATOM 567 C CA . PRO A 1 76 ? 11.764 -1.761 6.514 1.00 92.50 76 PRO A CA 1
ATOM 568 C C . PRO A 1 76 ? 11.145 -2.314 5.224 1.00 92.50 76 PRO A C 1
ATOM 570 O O . PRO A 1 76 ? 11.871 -2.660 4.301 1.00 92.50 76 PRO A O 1
ATOM 573 N N . TRP A 1 77 ? 9.818 -2.297 5.108 1.00 93.69 77 TRP A N 1
ATOM 574 C CA . TRP A 1 77 ? 9.087 -2.775 3.932 1.00 93.69 77 TRP A CA 1
ATOM 575 C C . TRP A 1 77 ? 9.301 -1.876 2.709 1.00 93.69 77 TRP A C 1
ATOM 577 O O . TRP A 1 77 ? 9.506 -2.354 1.596 1.00 93.69 77 TRP A O 1
ATOM 587 N N . VAL A 1 78 ? 9.327 -0.555 2.907 1.00 92.94 78 VAL A N 1
ATOM 588 C CA . VAL A 1 78 ? 9.638 0.404 1.834 1.00 92.94 78 VAL A CA 1
ATOM 589 C C . VAL A 1 78 ? 11.096 0.283 1.384 1.00 92.94 78 VAL A C 1
ATOM 591 O O . VAL A 1 78 ? 11.379 0.412 0.193 1.00 92.94 78 VAL A O 1
ATOM 594 N N . MET A 1 79 ? 12.028 0.042 2.309 1.00 92.25 79 MET A N 1
ATOM 595 C CA . MET A 1 79 ? 13.428 -0.228 1.964 1.00 92.25 79 MET A CA 1
ATOM 596 C C . MET A 1 79 ? 13.558 -1.521 1.165 1.00 92.25 79 MET A C 1
ATOM 598 O O . MET A 1 79 ? 14.190 -1.511 0.112 1.00 92.25 79 MET A O 1
ATOM 602 N N . TRP A 1 80 ? 12.851 -2.565 1.582 1.00 93.19 80 TRP A N 1
ATOM 603 C CA . TRP A 1 80 ? 12.799 -3.829 0.868 1.00 93.19 80 TRP A CA 1
ATOM 604 C C . TRP A 1 80 ? 12.286 -3.654 -0.575 1.00 93.19 80 TRP A C 1
ATOM 606 O O . TRP A 1 80 ? 12.901 -4.154 -1.517 1.00 93.19 80 TRP A O 1
ATOM 616 N N . LEU A 1 81 ? 11.231 -2.853 -0.799 1.00 94.12 81 LEU A N 1
ATOM 617 C CA . LEU A 1 81 ? 10.753 -2.538 -2.157 1.00 94.12 81 LEU A CA 1
ATOM 618 C C . LEU A 1 81 ? 11.831 -1.839 -3.002 1.00 94.12 81 LEU A C 1
ATOM 620 O O . LEU A 1 81 ? 11.960 -2.110 -4.195 1.00 94.12 81 LEU A O 1
ATOM 624 N N . ARG A 1 82 ? 12.641 -0.958 -2.405 1.00 93.38 82 ARG A N 1
ATOM 625 C CA . ARG A 1 82 ? 13.764 -0.316 -3.113 1.00 93.38 82 ARG A CA 1
ATOM 626 C C . ARG A 1 82 ? 14.845 -1.323 -3.486 1.00 93.38 82 ARG A C 1
ATOM 628 O O . ARG A 1 82 ? 15.377 -1.255 -4.589 1.00 93.38 82 ARG A O 1
ATOM 635 N N . GLU A 1 83 ? 15.151 -2.264 -2.600 1.00 93.19 83 GLU A N 1
ATOM 636 C CA . GLU A 1 83 ? 16.095 -3.350 -2.880 1.00 93.19 83 GLU A CA 1
ATOM 637 C C . GLU A 1 83 ? 15.571 -4.275 -3.983 1.00 93.19 83 GLU A C 1
ATOM 639 O O . GLU A 1 83 ? 16.322 -4.649 -4.883 1.00 93.19 83 GLU A O 1
ATOM 644 N N . ALA A 1 84 ? 14.274 -4.591 -3.984 1.00 93.56 84 ALA A N 1
ATOM 645 C CA . ALA A 1 84 ? 13.634 -5.325 -5.072 1.00 93.56 84 ALA A CA 1
ATOM 646 C C . ALA A 1 84 ? 13.744 -4.566 -6.405 1.00 93.56 84 ALA A C 1
ATOM 648 O O . ALA A 1 84 ? 14.163 -5.147 -7.409 1.00 93.56 84 ALA A O 1
ATOM 649 N N . LYS A 1 85 ? 13.486 -3.251 -6.409 1.00 93.44 85 LYS A N 1
ATOM 650 C CA . LYS A 1 85 ? 13.658 -2.428 -7.612 1.00 93.44 85 LYS A CA 1
ATOM 651 C C . LYS A 1 85 ? 15.109 -2.405 -8.091 1.00 93.44 85 LYS A C 1
ATOM 653 O O . LYS A 1 85 ? 15.354 -2.511 -9.290 1.00 93.44 85 LYS A O 1
ATOM 658 N N . ALA A 1 86 ? 16.069 -2.287 -7.175 1.00 93.62 86 ALA A N 1
ATOM 659 C CA . ALA A 1 86 ? 17.494 -2.316 -7.500 1.00 93.62 86 ALA A CA 1
ATOM 660 C C . ALA A 1 86 ? 17.924 -3.659 -8.117 1.00 93.62 86 ALA A C 1
ATOM 662 O O . ALA A 1 86 ? 18.792 -3.680 -8.986 1.00 93.62 86 ALA A O 1
ATOM 663 N N . ARG A 1 87 ? 17.279 -4.765 -7.720 1.00 93.50 87 ARG A N 1
ATOM 664 C CA . ARG A 1 87 ? 17.437 -6.099 -8.328 1.00 93.50 87 ARG A CA 1
ATOM 665 C C . ARG A 1 87 ? 16.695 -6.264 -9.666 1.00 93.50 87 ARG A C 1
ATOM 667 O O . ARG A 1 87 ? 16.810 -7.318 -10.282 1.00 93.50 87 ARG A O 1
ATOM 674 N N . GLY A 1 88 ? 15.939 -5.262 -10.122 1.00 94.00 88 GLY A N 1
ATOM 675 C CA . GLY A 1 88 ? 15.144 -5.335 -11.354 1.00 94.00 88 GLY A CA 1
ATOM 676 C C . GLY A 1 88 ? 13.889 -6.204 -11.236 1.00 94.00 88 GLY A C 1
ATOM 677 O O . GLY A 1 88 ? 13.391 -6.704 -12.244 1.00 94.00 88 GLY A O 1
ATOM 678 N N . ILE A 1 89 ? 13.390 -6.413 -10.017 1.00 96.19 89 ILE A N 1
ATOM 679 C CA . ILE A 1 89 ? 12.181 -7.201 -9.767 1.00 96.19 89 ILE A CA 1
ATOM 680 C C . ILE A 1 89 ? 10.949 -6.389 -10.160 1.00 96.19 89 ILE A C 1
ATOM 682 O O . ILE A 1 89 ? 10.942 -5.162 -10.076 1.00 96.19 89 ILE A O 1
ATOM 686 N N . ARG A 1 90 ? 9.915 -7.086 -10.635 1.00 96.38 90 ARG A N 1
ATOM 687 C CA . ARG A 1 90 ? 8.627 -6.473 -10.968 1.00 96.38 90 ARG A CA 1
ATOM 688 C C . ARG A 1 90 ? 7.820 -6.180 -9.696 1.00 96.38 90 ARG A C 1
ATOM 690 O O . ARG A 1 90 ? 7.883 -6.985 -8.766 1.00 96.38 90 ARG A O 1
ATOM 697 N N . PRO A 1 91 ? 7.032 -5.095 -9.655 1.00 96.19 91 PRO A N 1
ATOM 698 C CA . PRO A 1 91 ? 6.208 -4.737 -8.501 1.00 96.19 91 PRO A CA 1
ATOM 699 C C . PRO A 1 91 ? 5.370 -5.880 -7.904 1.00 96.19 91 PRO A C 1
ATOM 701 O O . PRO A 1 91 ? 5.375 -6.064 -6.687 1.00 96.19 91 PRO A O 1
ATOM 704 N N . SER A 1 92 ? 4.663 -6.660 -8.724 1.00 95.56 92 SER A N 1
ATOM 705 C CA . SER A 1 92 ? 3.807 -7.760 -8.251 1.00 95.56 92 SER A CA 1
ATOM 706 C C . SER A 1 92 ? 4.620 -8.872 -7.584 1.00 95.56 92 SER A C 1
ATOM 708 O O . SER A 1 92 ? 4.303 -9.284 -6.471 1.00 95.56 92 SE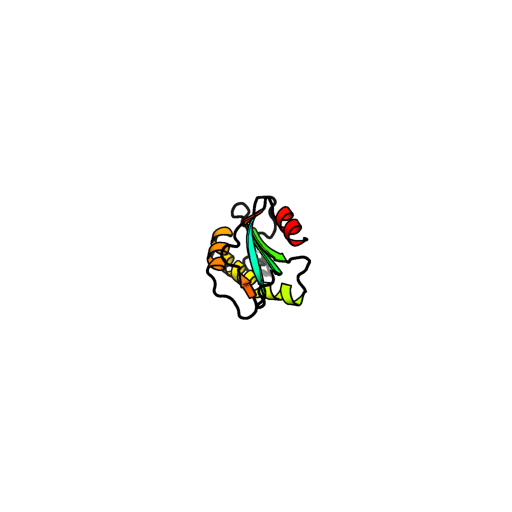R A O 1
ATOM 710 N N . ALA A 1 93 ? 5.726 -9.280 -8.212 1.00 96.00 93 ALA A N 1
ATOM 711 C CA . ALA A 1 93 ? 6.661 -10.267 -7.674 1.00 96.00 93 ALA A CA 1
ATOM 712 C C . ALA A 1 93 ? 7.326 -9.778 -6.376 1.00 96.00 93 ALA A C 1
ATOM 714 O O . ALA A 1 93 ? 7.585 -10.565 -5.469 1.00 96.00 93 ALA A O 1
ATOM 715 N N . ALA A 1 94 ? 7.559 -8.469 -6.262 1.00 95.44 94 ALA A N 1
ATOM 716 C CA . ALA A 1 94 ? 8.003 -7.850 -5.025 1.00 95.44 94 ALA A CA 1
ATOM 717 C C . ALA A 1 94 ? 6.957 -7.994 -3.898 1.00 95.44 94 ALA A C 1
ATOM 719 O O . ALA A 1 94 ? 7.339 -8.265 -2.763 1.00 95.44 94 ALA A O 1
ATOM 720 N N . LEU A 1 95 ? 5.651 -7.885 -4.179 1.00 94.62 95 LEU A N 1
ATOM 721 C CA . LEU A 1 95 ? 4.622 -8.188 -3.171 1.00 94.62 95 LEU A CA 1
ATOM 722 C C . LEU A 1 95 ? 4.569 -9.675 -2.799 1.00 94.62 95 LEU A C 1
ATOM 724 O O . LEU A 1 95 ? 4.343 -9.981 -1.630 1.00 94.62 95 LEU A O 1
ATOM 728 N N . ASP A 1 96 ? 4.790 -10.590 -3.745 1.00 93.75 96 ASP A N 1
ATOM 729 C CA . ASP A 1 96 ? 4.849 -12.032 -3.455 1.00 93.75 96 ASP A CA 1
ATOM 730 C C . ASP A 1 96 ? 6.000 -12.388 -2.508 1.00 93.75 96 ASP A C 1
ATOM 732 O O . ASP A 1 96 ? 5.794 -13.109 -1.531 1.00 93.75 96 ASP A O 1
ATOM 736 N N . GLU A 1 97 ? 7.197 -11.836 -2.733 1.00 93.81 97 GLU A N 1
ATOM 737 C CA . GLU A 1 97 ? 8.319 -12.025 -1.804 1.00 93.81 97 GLU A CA 1
ATOM 738 C C . GLU A 1 97 ? 7.995 -11.453 -0.408 1.00 93.81 97 GLU A C 1
ATOM 740 O O . GLU A 1 97 ? 8.364 -12.051 0.601 1.00 93.81 97 GLU A O 1
ATOM 745 N N . LEU A 1 98 ? 7.260 -10.336 -0.329 1.00 91.25 98 LEU A N 1
ATOM 746 C CA . LEU A 1 98 ? 6.845 -9.735 0.944 1.00 91.25 98 LEU A CA 1
ATOM 747 C C . LEU A 1 98 ? 5.771 -10.537 1.688 1.00 91.25 98 LEU A C 1
ATOM 749 O O . LEU A 1 98 ? 5.777 -10.551 2.917 1.00 91.25 98 LEU A O 1
ATOM 753 N N . LEU A 1 99 ? 4.865 -11.208 0.976 1.00 90.12 99 LEU A N 1
ATOM 754 C CA . LEU A 1 99 ? 3.880 -12.118 1.575 1.00 90.12 99 LEU A CA 1
ATOM 755 C C . LEU A 1 99 ? 4.540 -13.344 2.216 1.00 90.12 99 LEU A C 1
ATOM 757 O O . LEU A 1 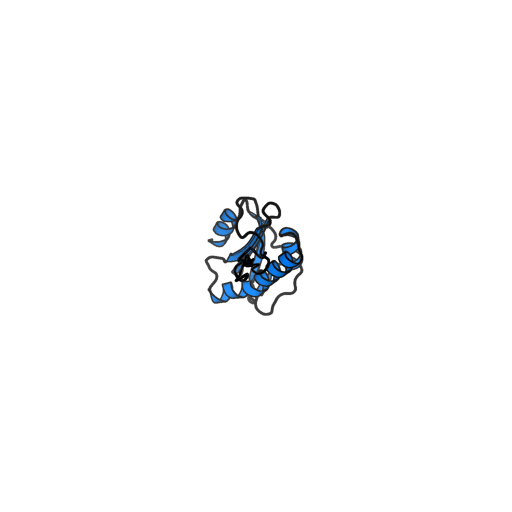99 ? 4.014 -13.874 3.193 1.00 90.12 99 LEU A O 1
ATOM 761 N N . GLY A 1 100 ? 5.680 -13.780 1.676 1.00 85.38 100 GLY A N 1
ATOM 762 C CA . GLY A 1 100 ? 6.501 -14.856 2.234 1.00 85.38 100 GLY A CA 1
ATOM 763 C C . GLY A 1 100 ? 7.572 -14.392 3.225 1.00 85.38 100 GLY A C 1
ATOM 764 O O . GLY A 1 100 ? 8.308 -15.229 3.744 1.00 85.38 100 GLY A O 1
ATOM 765 N N . ALA A 1 101 ? 7.700 -13.085 3.471 1.00 84.38 101 ALA A N 1
ATOM 766 C CA . ALA A 1 101 ? 8.726 -12.554 4.356 1.00 84.38 101 ALA A CA 1
ATOM 767 C C . ALA A 1 101 ? 8.372 -12.798 5.828 1.00 84.38 101 ALA A C 1
ATOM 769 O O . ALA A 1 101 ? 7.235 -12.603 6.264 1.00 84.38 101 ALA A O 1
ATOM 770 N N . GLU A 1 102 ? 9.384 -13.171 6.609 1.00 79.69 102 GLU A N 1
ATOM 771 C CA . GLU A 1 102 ? 9.245 -13.316 8.054 1.00 79.69 102 GLU A CA 1
ATOM 772 C C . GLU A 1 102 ? 8.810 -11.983 8.691 1.00 79.69 102 GLU A C 1
ATOM 774 O O . GLU A 1 102 ? 9.269 -10.906 8.285 1.00 79.69 102 GLU A O 1
ATOM 779 N N . PRO A 1 103 ? 7.934 -12.022 9.709 1.00 75.69 103 PRO A N 1
ATOM 780 C CA . PRO A 1 103 ? 7.537 -10.822 10.425 1.00 75.69 103 PRO A CA 1
ATOM 781 C C . PRO A 1 103 ? 8.760 -10.149 11.059 1.00 75.69 103 PRO A C 1
ATOM 783 O O . PRO A 1 103 ? 9.629 -10.802 11.636 1.00 75.69 103 PRO A O 1
ATOM 786 N N . SER A 1 104 ? 8.805 -8.819 11.014 1.00 76.81 104 SER A N 1
ATOM 787 C CA . SER A 1 104 ? 9.737 -8.075 11.860 1.00 76.81 104 SER A CA 1
ATOM 788 C C . SER A 1 104 ? 9.203 -8.030 13.295 1.00 76.81 104 SER A C 1
ATOM 790 O O . SER A 1 104 ? 8.004 -8.200 13.524 1.00 76.81 104 SER A O 1
ATOM 792 N N . ASN A 1 105 ? 10.060 -7.717 14.272 1.00 74.12 105 ASN A N 1
ATOM 793 C CA . ASN A 1 105 ? 9.636 -7.625 15.675 1.00 74.12 105 ASN A CA 1
ATOM 794 C C . ASN A 1 105 ? 8.477 -6.633 15.903 1.00 74.12 105 ASN A C 1
ATOM 796 O O . ASN A 1 105 ? 7.761 -6.764 16.892 1.00 74.12 105 ASN A O 1
ATOM 800 N N . HIS A 1 106 ? 8.305 -5.621 15.040 1.00 85.75 106 HIS A N 1
ATOM 801 C CA . HIS A 1 106 ? 7.352 -4.527 15.270 1.00 85.75 106 HIS A CA 1
ATOM 802 C C . HIS A 1 106 ? 6.236 -4.419 14.217 1.00 85.75 106 HIS A C 1
ATOM 804 O O . HIS A 1 106 ? 5.228 -3.764 14.478 1.00 85.75 106 HIS A O 1
ATOM 810 N N . SER A 1 107 ? 6.386 -5.032 13.042 1.00 91.06 107 SER A N 1
ATOM 811 C CA . SER A 1 107 ? 5.354 -5.070 12.000 1.00 91.06 107 SER A CA 1
ATOM 812 C C . SER A 1 107 ? 5.462 -6.308 11.124 1.00 91.06 107 SER A C 1
ATOM 814 O O . SER A 1 107 ? 6.535 -6.899 10.977 1.00 91.06 107 SER A O 1
ATOM 816 N N . ARG A 1 108 ? 4.339 -6.687 10.520 1.00 94.12 108 ARG A N 1
ATOM 817 C CA . ARG A 1 108 ? 4.228 -7.856 9.650 1.00 94.12 108 ARG A CA 1
ATOM 818 C C . ARG A 1 108 ? 3.254 -7.609 8.512 1.00 94.12 108 ARG A C 1
ATOM 820 O O . ARG A 1 108 ? 2.260 -6.903 8.687 1.00 94.12 108 ARG A O 1
ATOM 827 N N . VAL A 1 109 ? 3.504 -8.250 7.380 1.00 93.25 109 VAL A N 1
ATOM 828 C CA . VAL A 1 109 ? 2.488 -8.417 6.341 1.00 93.25 109 VAL A CA 1
ATOM 829 C C . VAL A 1 10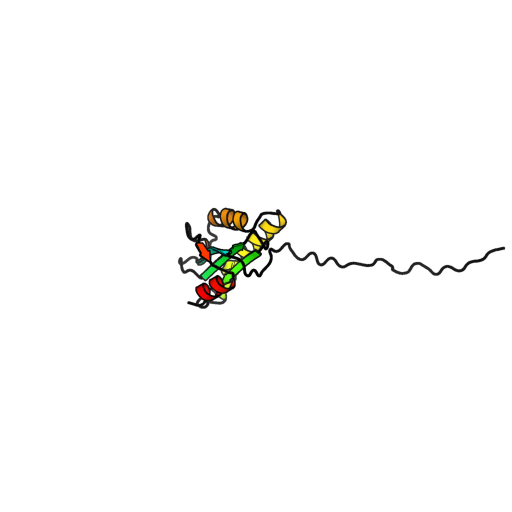9 ? 1.445 -9.419 6.837 1.00 93.25 109 VAL A C 1
ATOM 831 O O . VAL A 1 109 ? 1.773 -10.421 7.473 1.00 93.25 109 VAL A O 1
ATOM 834 N N . VAL A 1 110 ? 0.168 -9.126 6.601 1.00 93.06 110 VAL A N 1
ATOM 835 C CA . VAL A 1 110 ? -0.931 -10.035 6.940 1.00 93.06 110 VAL A CA 1
ATOM 836 C C . VAL A 1 110 ? -1.016 -11.114 5.861 1.00 93.06 110 VAL A C 1
ATOM 838 O O . VAL A 1 110 ? -1.162 -10.801 4.679 1.00 93.06 110 VAL A O 1
ATOM 841 N N . ALA A 1 111 ? -0.931 -12.381 6.264 1.00 88.19 111 ALA A N 1
ATOM 842 C CA . ALA A 1 111 ? -1.066 -13.510 5.347 1.00 88.19 111 ALA A CA 1
ATOM 843 C C . ALA A 1 111 ? -2.431 -13.492 4.636 1.00 88.19 111 ALA A C 1
ATOM 845 O O . ALA A 1 111 ? -3.426 -13.072 5.223 1.00 88.19 111 ALA A O 1
ATOM 846 N N . ASP A 1 112 ? -2.459 -13.943 3.379 1.00 87.12 112 ASP A N 1
ATOM 847 C CA . ASP A 1 112 ? -3.667 -14.025 2.537 1.00 87.12 112 ASP A CA 1
ATOM 848 C C . ASP A 1 112 ? -4.400 -12.683 2.309 1.00 87.12 112 ASP A C 1
ATOM 850 O O . ASP A 1 112 ? -5.528 -12.640 1.837 1.00 87.12 112 ASP A O 1
ATOM 854 N N . SER A 1 113 ? -3.762 -11.545 2.601 1.00 91.00 113 SER A N 1
ATOM 855 C CA . SER A 1 113 ? -4.391 -10.218 2.490 1.00 91.00 113 SER A CA 1
ATOM 856 C C . SER A 1 113 ? -4.325 -9.593 1.092 1.00 91.00 113 SER A C 1
ATOM 858 O O . SER A 1 113 ? -4.492 -8.378 0.951 1.00 91.00 113 SER A O 1
ATOM 860 N N . ARG A 1 114 ? -4.033 -10.392 0.058 1.00 94.38 114 ARG A N 1
ATOM 861 C CA . ARG A 1 114 ? -3.845 -9.890 -1.305 1.00 94.38 114 ARG A CA 1
ATOM 862 C C . ARG A 1 114 ? -5.189 -9.575 -1.946 1.00 94.38 114 ARG A C 1
ATOM 864 O O . ARG A 1 114 ? -6.022 -10.453 -2.150 1.00 94.38 114 ARG A O 1
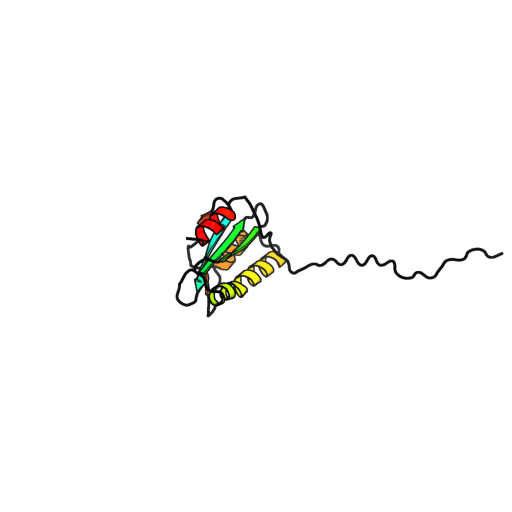ATOM 871 N N . HIS A 1 115 ? -5.362 -8.319 -2.329 1.00 95.75 115 HIS A N 1
ATOM 872 C CA . HIS A 1 115 ? -6.553 -7.834 -3.014 1.00 95.75 115 HIS A CA 1
ATOM 873 C C . HIS A 1 115 ? -6.180 -6.868 -4.140 1.00 95.75 115 HIS A C 1
ATOM 875 O O . HIS A 1 115 ? -5.072 -6.337 -4.197 1.00 95.75 115 HIS A O 1
ATOM 881 N N . THR A 1 116 ? -7.130 -6.587 -5.028 1.00 97.00 116 THR A N 1
ATOM 882 C CA . THR A 1 116 ? -6.967 -5.606 -6.108 1.00 97.00 116 THR A CA 1
ATOM 883 C C . THR A 1 116 ? -7.871 -4.406 -5.854 1.00 97.00 116 THR A C 1
ATOM 885 O O . THR A 1 116 ? -9.049 -4.564 -5.540 1.00 97.00 116 THR A O 1
ATOM 888 N N . ALA A 1 117 ? -7.328 -3.201 -6.000 1.00 96.31 117 ALA A N 1
ATOM 889 C CA . ALA A 1 117 ? -8.087 -1.957 -6.041 1.00 96.31 117 ALA A CA 1
ATOM 890 C C . ALA A 1 117 ? -8.119 -1.419 -7.477 1.00 96.31 117 ALA A C 1
ATOM 892 O O . ALA A 1 117 ? -7.180 -1.619 -8.245 1.00 96.31 117 ALA A O 1
ATOM 893 N N . ALA A 1 118 ? -9.190 -0.708 -7.839 1.00 96.62 118 ALA A N 1
ATOM 894 C CA . ALA A 1 118 ? -9.382 -0.193 -9.199 1.00 96.62 118 ALA A CA 1
ATOM 895 C C . ALA A 1 118 ? -8.325 0.845 -9.626 1.00 96.62 118 ALA A C 1
ATOM 897 O O . ALA A 1 118 ? -8.081 1.004 -10.817 1.00 96.62 118 ALA A O 1
ATOM 898 N N . SER A 1 119 ? -7.704 1.533 -8.664 1.00 96.56 119 SER A N 1
ATOM 899 C CA . SER A 1 119 ? -6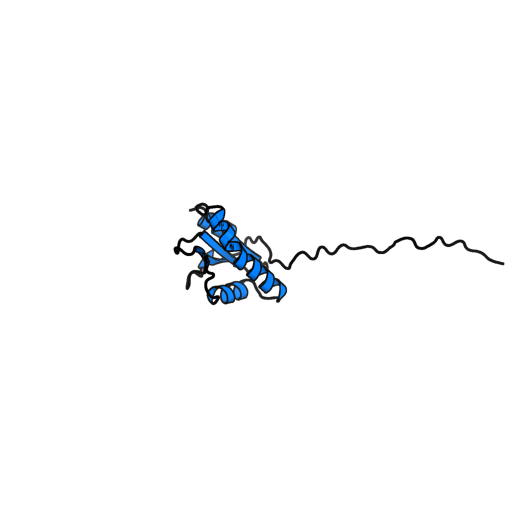.605 2.480 -8.869 1.00 96.56 119 SER A CA 1
ATOM 900 C C . SER A 1 119 ? -5.872 2.760 -7.554 1.00 96.56 119 SER A C 1
ATOM 902 O O . SER A 1 119 ? -6.374 2.428 -6.471 1.00 96.56 119 SER A O 1
ATOM 904 N N . LEU A 1 120 ? -4.718 3.438 -7.608 1.00 95.88 120 LEU A N 1
ATOM 905 C CA . LEU A 1 120 ? -4.048 3.914 -6.391 1.00 95.88 120 LEU A CA 1
ATOM 906 C C . LEU A 1 120 ? -4.929 4.893 -5.598 1.00 95.88 120 LEU A C 1
ATOM 908 O O . LEU A 1 120 ? -4.890 4.910 -4.367 1.00 95.88 120 LEU A O 1
ATOM 912 N N . GLN A 1 121 ? -5.748 5.696 -6.280 1.00 96.81 121 GLN A N 1
ATOM 913 C CA . GLN A 1 121 ? -6.697 6.590 -5.620 1.00 96.81 121 GLN A CA 1
ATOM 914 C C . GLN A 1 121 ? -7.759 5.802 -4.843 1.00 96.81 121 GLN A C 1
ATOM 916 O O . GLN A 1 121 ? -8.011 6.124 -3.681 1.00 96.81 121 GLN A O 1
ATOM 921 N N . ALA A 1 122 ? -8.308 4.735 -5.430 1.00 96.62 122 ALA A N 1
ATOM 922 C CA . ALA A 1 122 ? -9.256 3.860 -4.744 1.00 96.62 122 ALA A CA 1
ATOM 923 C C . ALA A 1 122 ? -8.631 3.217 -3.493 1.00 96.62 122 ALA A C 1
ATOM 925 O O . ALA A 1 122 ? -9.269 3.165 -2.442 1.00 96.62 122 ALA A O 1
ATOM 926 N N . LEU A 1 123 ? -7.358 2.808 -3.562 1.00 96.81 123 LEU A N 1
ATOM 927 C CA . LEU A 1 123 ? -6.632 2.302 -2.394 1.00 96.81 123 LEU A CA 1
ATOM 928 C C . LEU A 1 123 ? -6.450 3.374 -1.306 1.00 96.81 123 LEU A C 1
ATOM 930 O O . LEU A 1 123 ? -6.612 3.090 -0.122 1.00 96.81 123 LEU A O 1
ATOM 934 N N . ARG A 1 124 ? -6.155 4.625 -1.678 1.00 96.25 124 ARG A N 1
ATOM 935 C CA . ARG A 1 124 ? -6.080 5.739 -0.712 1.00 96.25 124 ARG A CA 1
ATOM 936 C C . ARG A 1 124 ? -7.425 6.014 -0.043 1.00 96.25 124 ARG A C 1
ATOM 938 O O . ARG A 1 124 ? -7.448 6.334 1.140 1.00 96.25 124 ARG A O 1
ATOM 945 N N . GLN A 1 125 ? -8.530 5.868 -0.772 1.00 96.62 125 GLN A N 1
ATOM 946 C CA . GLN A 1 125 ? -9.877 5.981 -0.207 1.00 96.62 125 GLN A CA 1
ATOM 947 C C . GLN A 1 125 ? -10.185 4.823 0.751 1.00 96.62 125 GLN A C 1
ATOM 949 O O . GLN A 1 125 ? -10.713 5.070 1.830 1.00 96.62 125 GLN A O 1
ATOM 954 N N . LEU A 1 126 ? -9.788 3.589 0.411 1.00 94.69 126 LEU A N 1
ATOM 955 C CA . LEU A 1 126 ? -9.865 2.434 1.316 1.00 94.69 126 LEU A CA 1
ATOM 956 C C . LEU A 1 126 ? -9.048 2.667 2.599 1.00 94.69 126 LEU A C 1
ATOM 958 O O . LEU A 1 126 ? -9.453 2.278 3.686 1.00 94.69 126 LEU A O 1
ATOM 962 N N . ALA A 1 127 ? -7.900 3.329 2.494 1.00 94.69 127 ALA A N 1
ATOM 963 C CA . ALA A 1 127 ? -7.077 3.650 3.652 1.00 94.69 127 ALA A CA 1
ATOM 964 C C . ALA A 1 127 ? -7.645 4.785 4.520 1.00 94.69 127 ALA A C 1
ATOM 966 O O . ALA A 1 127 ? -7.212 4.950 5.662 1.00 94.69 127 ALA A O 1
ATOM 967 N N . ALA A 1 128 ? -8.601 5.559 4.005 1.00 93.44 128 ALA A N 1
ATOM 968 C CA . ALA A 1 128 ? -9.215 6.673 4.716 1.00 93.44 128 ALA A CA 1
ATOM 969 C C . ALA A 1 128 ? -10.421 6.277 5.588 1.00 93.44 128 ALA A C 1
ATOM 971 O O . ALA A 1 128 ? -10.895 7.123 6.347 1.00 93.44 128 ALA A O 1
ATOM 972 N N . ILE A 1 129 ? -10.907 5.033 5.477 1.00 80.62 129 ILE A N 1
ATOM 973 C CA . ILE A 1 129 ? -12.068 4.512 6.221 1.00 80.62 129 ILE A CA 1
ATOM 974 C C . ILE A 1 129 ? -11.695 3.734 7.488 1.00 80.62 129 ILE A C 1
ATOM 976 O O . ILE A 1 129 ? -10.578 3.159 7.581 1.00 80.62 129 ILE A O 1
#

Sequence (129 aa):
MTTDHRPPGYLTEDLQLQISGPARYTSSTDKPVEHIMLADGSGTVIGYLYANDDDDAAGWVPRATATPAQQNLATPWVMWLREAKARGIRPSAALDELLGAEPSNHSRVVADSRHTAASLQALRQLAAI

pLDDT: mean 86.16, std 16.84, range [38.81, 98.06]

Foldseek 3Di:
DDDDDDDDDPDPPPPPVPPPPQQAFAAFDFAKKKWFFKAWLVRHTQWIWIFDQVRLHTDTAGAPPHDPVRVVVCVVVRVQNSVCRVVVHGRVVSVVVQLVDDADNTMHTDHPRIDMARGVVRRNVVSHD

Radius of gyration: 21.66 Å; chains: 1; bounding box: 69×46×56 Å

Secondary structure (DSSP, 8-state):
--------------------PSP--BS--SS-EEEEEEEETTS-EEEEEEEETTTTEEEEEE-TT--HHHHHTTHHHHHHHHHHHHTT--HHHHHHHHHTSPPPSSEEEPTT--EEESSHHHHHHHHT-